Protein AF-A0A3P3T9J9-F1 (afdb_monomer)

Mean predicted aligned error: 10.15 Å

Solvent-accessible surface area (backbone atoms only — not comparable to full-atom values): 4303 Å² total; per-residue (Å²): 122,68,69,61,56,56,48,49,52,52,48,53,52,51,44,53,50,43,54,55,49,41,74,66,43,89,46,70,69,55,33,53,54,37,54,52,52,46,56,50,47,53,54,48,47,52,51,48,30,52,76,70,69,59,57,81,72,81,66,72,83,67,50,70,69,61,55,52,56,68,75,75,112

Sequence (73 aa):
MTSQKYHLDALNIRLSHERSYLAQAKTEKEKEIRKVWIKQIEKEIAREKKILGMEEVEVDAISDDDLLNSLLS

pLDDT: mean 86.4, std 14.42, range [53.78, 98.5]

Organism: NCBI:txid2490856

Foldseek 3Di:
DVVLVVVLVVLVVVLVVLVVVLVVDDDPVSVVVSVVVNVVSVVVNQVSCVVVVNPPPPPPCQDVVNVVVVVVD

Structure (mmCIF, N/CA/C/O backbone):
data_AF-A0A3P3T9J9-F1
#
_entry.id   AF-A0A3P3T9J9-F1
#
loop_
_atom_site.group_PDB
_atom_site.id
_atom_site.type_symbol
_atom_site.label_atom_id
_atom_site.label_alt_id
_atom_site.label_comp_id
_atom_site.label_asym_id
_atom_site.label_entity_id
_atom_site.label_seq_id
_atom_site.pdbx_PDB_ins_code
_atom_site.Cartn_x
_atom_site.Cartn_y
_atom_site.Cartn_z
_atom_site.occupancy
_atom_site.B_iso_or_equiv
_atom_site.auth_seq_id
_atom_site.auth_comp_id
_atom_site.auth_asym_id
_atom_site.auth_atom_id
_atom_site.pdbx_PDB_model_num
ATOM 1 N N . MET A 1 1 ? 22.148 3.435 -11.693 1.00 54.22 1 MET A N 1
ATOM 2 C CA . MET A 1 1 ? 20.933 2.583 -11.659 1.00 54.22 1 MET A CA 1
ATOM 3 C C . MET A 1 1 ? 20.667 1.910 -10.306 1.00 54.22 1 MET A C 1
ATOM 5 O O . MET A 1 1 ? 19.538 1.504 -10.080 1.00 54.22 1 MET A O 1
ATOM 9 N N . THR A 1 2 ? 21.629 1.811 -9.381 1.00 63.00 2 THR A N 1
ATOM 10 C CA . THR A 1 2 ? 21.432 1.183 -8.054 1.00 63.00 2 THR A CA 1
ATOM 11 C C . THR A 1 2 ? 20.487 1.960 -7.127 1.00 63.00 2 THR A C 1
ATOM 13 O O . THR A 1 2 ? 19.646 1.352 -6.478 1.00 63.00 2 THR A O 1
ATOM 16 N N . SER A 1 3 ? 20.554 3.296 -7.114 1.00 76.12 3 SER A N 1
ATOM 17 C CA . SER A 1 3 ? 19.758 4.141 -6.201 1.00 76.12 3 SER A CA 1
ATOM 18 C C . SER A 1 3 ? 18.238 4.008 -6.373 1.00 76.12 3 SER A C 1
ATOM 20 O O . SER A 1 3 ? 17.513 3.976 -5.385 1.00 76.12 3 SER A O 1
ATOM 22 N N . GLN A 1 4 ? 17.752 3.890 -7.612 1.00 78.38 4 GLN A N 1
ATOM 23 C CA . GLN A 1 4 ? 16.315 3.809 -7.904 1.00 78.38 4 GLN A CA 1
ATOM 24 C C . GLN A 1 4 ? 15.699 2.477 -7.442 1.00 78.38 4 GLN A C 1
ATOM 26 O O . GLN A 1 4 ? 14.601 2.456 -6.896 1.00 78.38 4 GLN A O 1
ATOM 31 N N . LYS A 1 5 ? 16.436 1.360 -7.562 1.00 78.81 5 LYS A N 1
ATOM 32 C CA . LYS A 1 5 ? 15.984 0.064 -7.024 1.00 78.81 5 LYS A CA 1
ATOM 33 C C . LYS A 1 5 ? 15.872 0.089 -5.497 1.00 78.81 5 LYS A C 1
ATOM 35 O O . LYS A 1 5 ? 14.843 -0.311 -4.967 1.00 78.81 5 LYS A O 1
ATOM 40 N N . TYR A 1 6 ? 16.867 0.650 -4.804 1.00 88.94 6 TYR A N 1
ATOM 41 C CA . TYR A 1 6 ? 16.791 0.822 -3.347 1.00 88.94 6 TYR A CA 1
ATOM 42 C C . TYR A 1 6 ? 15.639 1.741 -2.921 1.00 88.94 6 TYR A C 1
ATOM 44 O O . TYR A 1 6 ? 15.024 1.509 -1.881 1.00 88.94 6 TYR A O 1
ATOM 52 N N . HIS A 1 7 ? 15.319 2.759 -3.725 1.00 91.44 7 HIS A N 1
ATOM 53 C CA . HIS A 1 7 ? 14.163 3.615 -3.481 1.00 91.44 7 HIS A CA 1
ATOM 54 C C . HIS A 1 7 ? 12.844 2.839 -3.601 1.00 91.44 7 HIS A C 1
ATOM 56 O O . HIS A 1 7 ? 12.017 2.898 -2.690 1.00 91.44 7 HIS A O 1
ATOM 62 N N . LEU A 1 8 ? 12.673 2.052 -4.669 1.00 94.50 8 LEU A N 1
ATOM 63 C CA . LEU A 1 8 ? 11.492 1.207 -4.856 1.00 94.50 8 LEU A CA 1
ATOM 64 C C . LEU A 1 8 ? 11.309 0.215 -3.696 1.00 94.50 8 LEU A C 1
ATOM 66 O O . LEU A 1 8 ? 10.204 0.083 -3.166 1.00 94.50 8 LEU A O 1
ATOM 70 N N . ASP A 1 9 ? 12.384 -0.444 -3.266 1.00 94.88 9 ASP A N 1
ATOM 71 C CA . ASP A 1 9 ? 12.347 -1.386 -2.143 1.00 94.88 9 ASP A CA 1
ATOM 72 C C . ASP A 1 9 ? 11.939 -0.689 -0.838 1.00 94.88 9 ASP A C 1
ATOM 74 O O . ASP A 1 9 ? 11.066 -1.174 -0.113 1.00 94.88 9 ASP A O 1
ATOM 78 N N . ALA A 1 10 ? 12.498 0.495 -0.569 1.00 96.50 10 ALA A N 1
ATOM 79 C CA . ALA A 1 10 ? 12.130 1.297 0.592 1.00 96.50 10 ALA A CA 1
ATOM 80 C C . ALA A 1 10 ? 10.645 1.702 0.569 1.00 96.50 10 ALA A C 1
ATOM 82 O O . ALA A 1 10 ? 9.968 1.625 1.599 1.00 96.50 10 ALA A O 1
ATOM 83 N N . LEU A 1 11 ? 10.111 2.087 -0.596 1.00 97.19 11 LEU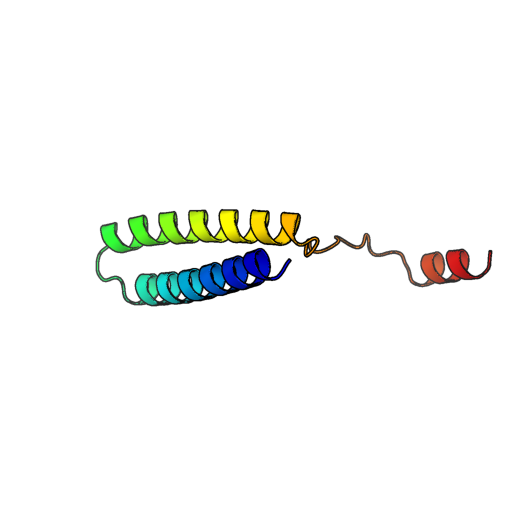 A N 1
ATOM 84 C CA . LEU A 1 11 ? 8.691 2.407 -0.753 1.00 97.19 11 LEU A CA 1
ATOM 85 C C . LEU A 1 11 ? 7.795 1.187 -0.511 1.00 97.19 11 LEU A C 1
ATOM 87 O O . LEU A 1 11 ? 6.776 1.314 0.168 1.00 97.19 11 LEU A O 1
ATOM 91 N N . ASN A 1 12 ? 8.181 0.007 -1.001 1.00 97.19 12 ASN A N 1
ATOM 92 C CA . ASN A 1 12 ? 7.438 -1.235 -0.776 1.00 97.19 12 ASN A CA 1
ATOM 93 C C . ASN A 1 12 ? 7.406 -1.627 0.709 1.00 97.19 12 ASN A C 1
ATOM 95 O O . ASN A 1 12 ? 6.347 -1.988 1.231 1.00 97.19 12 ASN A O 1
ATOM 99 N N . ILE A 1 13 ? 8.534 -1.499 1.415 1.00 98.19 13 ILE A N 1
ATOM 100 C CA . ILE A 1 13 ? 8.598 -1.718 2.869 1.00 98.19 13 ILE A CA 1
ATOM 101 C C . ILE A 1 13 ? 7.668 -0.733 3.586 1.00 98.19 13 ILE A C 1
ATOM 103 O O . ILE A 1 13 ? 6.850 -1.137 4.416 1.00 98.19 13 ILE A O 1
ATOM 107 N N . ARG A 1 14 ? 7.735 0.556 3.227 1.00 97.94 14 ARG A N 1
ATOM 108 C CA . ARG A 1 14 ? 6.884 1.596 3.820 1.00 97.94 14 ARG A CA 1
ATOM 109 C C . ARG A 1 14 ? 5.397 1.316 3.579 1.00 97.94 14 ARG A C 1
ATOM 111 O O . ARG A 1 14 ? 4.600 1.457 4.502 1.00 97.94 14 ARG A O 1
ATOM 118 N N . LEU A 1 15 ? 5.029 0.862 2.379 1.00 98.38 15 LEU A N 1
ATOM 119 C CA . LEU A 1 15 ? 3.659 0.467 2.045 1.00 98.38 15 LEU A CA 1
ATOM 120 C C . LEU A 1 15 ? 3.173 -0.709 2.902 1.00 98.38 15 LEU A C 1
ATOM 122 O O . LEU A 1 15 ? 2.055 -0.673 3.415 1.00 98.38 15 LEU A O 1
ATOM 126 N N . SER A 1 16 ? 4.007 -1.737 3.068 1.00 97.94 16 SER A N 1
ATOM 127 C CA . SER A 1 16 ? 3.694 -2.899 3.908 1.00 97.94 16 SER A CA 1
ATOM 128 C C . SER A 1 16 ? 3.416 -2.486 5.356 1.00 97.94 16 SER A C 1
ATOM 130 O O . SER A 1 16 ? 2.393 -2.863 5.935 1.00 97.94 16 SER A O 1
ATOM 132 N N . HIS A 1 17 ? 4.273 -1.627 5.917 1.00 98.50 17 HIS A N 1
ATOM 133 C CA . HIS A 1 17 ? 4.077 -1.087 7.259 1.00 98.50 17 HIS A CA 1
ATOM 134 C C . HIS A 1 17 ? 2.779 -0.285 7.371 1.00 98.50 17 HIS A C 1
ATOM 136 O O . HIS A 1 17 ? 1.998 -0.542 8.282 1.00 98.50 17 HIS A O 1
ATOM 142 N N . GLU A 1 18 ? 2.491 0.624 6.434 1.00 98.38 18 GLU A N 1
ATOM 143 C CA . GLU A 1 18 ? 1.257 1.417 6.491 1.00 98.38 18 GLU A CA 1
ATOM 144 C C . GLU A 1 18 ? -0.011 0.571 6.379 1.00 98.38 18 GLU A C 1
ATOM 146 O O . GLU A 1 18 ? -0.998 0.849 7.061 1.00 98.38 18 GLU A O 1
ATOM 151 N N . ARG A 1 19 ? 0.011 -0.507 5.589 1.00 98.31 19 ARG A N 1
ATOM 152 C CA . ARG A 1 19 ? -1.099 -1.471 5.536 1.00 98.31 19 ARG A CA 1
ATOM 153 C C . ARG A 1 19 ? -1.285 -2.192 6.870 1.00 98.31 19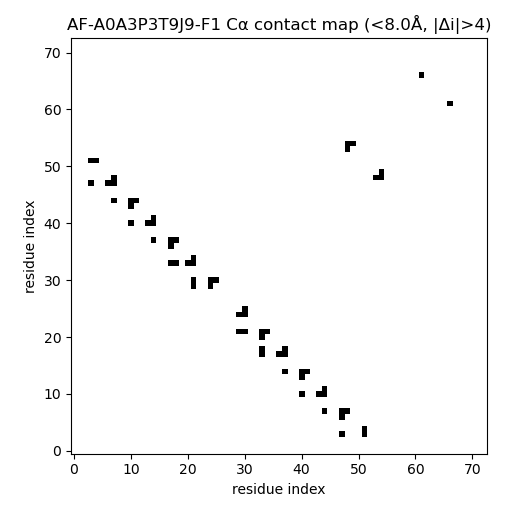 ARG A C 1
ATOM 155 O O . ARG A 1 19 ? -2.414 -2.289 7.349 1.00 98.31 19 ARG A O 1
ATOM 162 N N . SER A 1 20 ? -0.195 -2.638 7.496 1.00 98.19 20 SER A N 1
ATOM 163 C CA . SER A 1 20 ? -0.237 -3.243 8.833 1.00 98.19 20 SER A CA 1
ATOM 164 C C . SER A 1 20 ? -0.776 -2.260 9.872 1.00 98.19 20 SER A C 1
ATOM 166 O O . SER A 1 20 ? -1.668 -2.586 10.656 1.00 98.19 20 SER A O 1
ATOM 168 N N . TYR A 1 21 ? -0.313 -1.013 9.834 1.00 98.00 21 TYR A N 1
ATOM 169 C CA . TYR A 1 21 ? -0.786 0.003 10.754 1.00 98.00 21 TYR A CA 1
ATOM 170 C C . TYR A 1 21 ? -2.246 0.397 10.518 1.00 98.00 21 TYR A C 1
ATOM 172 O O . TYR A 1 21 ? -2.950 0.693 11.479 1.00 98.00 21 TYR A O 1
ATOM 180 N N . LEU A 1 22 ? -2.722 0.397 9.268 1.00 98.19 22 LEU A N 1
ATOM 181 C CA . LEU A 1 22 ? -4.136 0.606 8.959 1.00 98.19 22 LEU A CA 1
ATOM 182 C C . LEU A 1 22 ? -4.994 -0.518 9.548 1.00 98.19 22 LEU A C 1
ATOM 184 O O . LEU A 1 22 ? -6.045 -0.234 10.118 1.00 98.19 22 LEU A O 1
ATOM 188 N N . ALA A 1 23 ? -4.538 -1.769 9.457 1.00 97.75 23 ALA A N 1
ATOM 189 C CA . ALA A 1 23 ? -5.233 -2.913 10.045 1.00 97.75 23 ALA A CA 1
ATOM 190 C C . ALA A 1 23 ? -5.312 -2.831 11.581 1.00 97.75 23 ALA A C 1
ATOM 192 O O . ALA A 1 23 ? -6.287 -3.282 12.176 1.00 97.75 23 ALA A O 1
ATOM 193 N N . GLN A 1 24 ? -4.307 -2.225 12.219 1.00 97.94 24 GLN A N 1
ATOM 194 C CA . GLN A 1 24 ? -4.238 -2.049 13.673 1.00 97.94 24 GLN A CA 1
ATOM 195 C C . GLN A 1 24 ? -4.850 -0.727 14.174 1.00 97.94 24 GLN A C 1
ATOM 197 O O . GLN A 1 24 ? -4.954 -0.522 15.386 1.00 97.94 24 GLN A O 1
ATOM 202 N N . ALA A 1 25 ? -5.231 0.188 13.277 1.00 97.75 25 ALA A N 1
ATOM 203 C CA . ALA A 1 25 ? -5.731 1.511 13.639 1.00 97.75 25 ALA A CA 1
ATOM 204 C C . ALA A 1 25 ? -7.067 1.419 14.392 1.00 97.75 25 ALA A C 1
ATOM 206 O O . ALA A 1 25 ? -8.008 0.752 13.956 1.00 97.75 25 ALA A O 1
ATOM 207 N N . LYS A 1 26 ? -7.158 2.128 15.523 1.00 97.19 26 LYS A N 1
ATOM 208 C CA . LYS A 1 26 ? -8.295 2.019 16.450 1.00 97.19 26 LYS A CA 1
ATOM 209 C C . LYS A 1 26 ? -9.350 3.085 16.201 1.00 97.19 26 LYS A C 1
ATOM 211 O O . LYS A 1 26 ? -10.520 2.864 16.499 1.00 97.19 26 LYS A O 1
ATOM 216 N N . THR A 1 27 ? -8.949 4.227 15.650 1.00 98.38 27 THR A N 1
ATOM 217 C CA . THR A 1 27 ? -9.849 5.354 15.388 1.00 98.38 27 THR A CA 1
ATOM 218 C C . THR A 1 27 ? -10.072 5.562 13.893 1.00 98.38 27 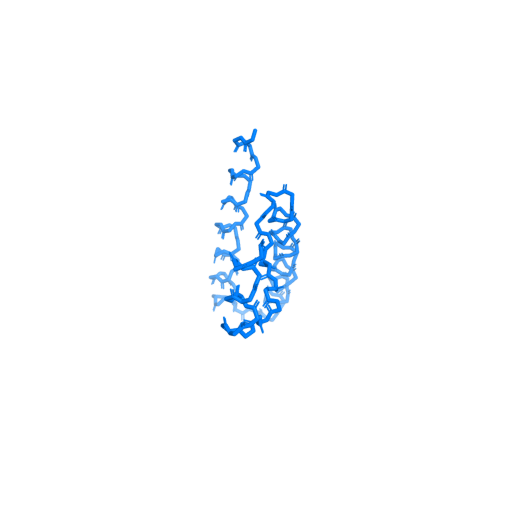THR A C 1
ATOM 220 O O . THR A 1 27 ? -9.194 5.288 13.074 1.00 98.38 27 THR A O 1
ATOM 223 N N . GLU A 1 28 ? -11.239 6.091 13.521 1.00 97.12 28 GLU A N 1
ATOM 224 C CA . GLU A 1 28 ? -11.530 6.408 12.115 1.00 97.12 28 GLU A CA 1
ATOM 225 C C . GLU A 1 28 ? -10.585 7.475 11.561 1.00 97.12 28 GLU A C 1
ATOM 227 O O . GLU A 1 28 ? -10.076 7.327 10.454 1.00 97.12 28 GLU A O 1
ATOM 232 N N . LYS A 1 29 ? -10.227 8.476 12.371 1.00 97.31 29 LYS A N 1
ATOM 233 C CA . LYS A 1 29 ? -9.259 9.507 11.982 1.00 97.31 29 LYS A CA 1
ATOM 234 C C . LYS A 1 29 ? -7.883 8.923 11.637 1.00 97.31 29 LYS A C 1
ATOM 236 O O . LYS A 1 29 ? -7.270 9.323 10.650 1.00 97.31 29 LYS A O 1
ATOM 241 N N . GLU A 1 30 ? -7.387 7.966 12.422 1.00 97.38 30 GLU A N 1
ATOM 242 C CA . GLU A 1 30 ? -6.130 7.271 12.107 1.00 97.38 30 GLU A CA 1
ATOM 243 C C . GLU A 1 30 ? -6.249 6.467 10.811 1.00 97.38 30 GLU A C 1
ATOM 245 O O . GLU A 1 30 ? -5.352 6.522 9.968 1.00 97.38 30 GLU A O 1
ATOM 250 N N . LYS A 1 31 ? -7.362 5.747 10.620 1.00 97.62 31 LYS A N 1
ATOM 251 C CA . LYS A 1 31 ? -7.604 4.980 9.392 1.00 97.62 31 LYS A CA 1
ATOM 252 C C . LYS A 1 31 ? -7.641 5.884 8.163 1.00 97.62 31 LYS A C 1
ATOM 254 O O . LYS A 1 31 ? -7.074 5.528 7.133 1.00 97.62 31 LYS A O 1
ATOM 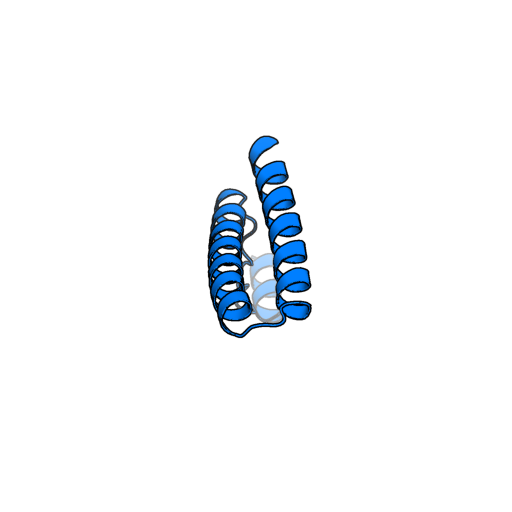259 N N . GLU A 1 32 ? -8.292 7.039 8.256 1.00 97.88 32 GLU A N 1
ATOM 260 C CA . GLU A 1 32 ? -8.368 8.024 7.177 1.00 97.88 32 GLU A CA 1
ATOM 261 C C . GLU A 1 32 ? -6.981 8.518 6.769 1.00 97.88 32 GLU A C 1
ATOM 263 O O . GLU A 1 32 ? -6.624 8.429 5.593 1.00 97.88 32 GLU A O 1
ATOM 268 N N . ILE A 1 33 ? -6.168 8.958 7.733 1.00 97.62 33 ILE A N 1
ATOM 269 C CA . ILE A 1 33 ? -4.808 9.448 7.468 1.00 97.62 33 ILE A CA 1
ATOM 270 C C . ILE A 1 33 ? -3.959 8.353 6.815 1.00 97.62 33 ILE A C 1
ATOM 272 O O . ILE A 1 33 ? -3.326 8.590 5.784 1.00 97.62 33 ILE A O 1
ATOM 276 N N . ARG A 1 34 ? -4.002 7.126 7.347 1.00 97.62 34 ARG A N 1
ATOM 277 C CA . ARG A 1 34 ? -3.245 6.000 6.783 1.00 97.62 34 ARG A CA 1
ATOM 278 C C . ARG A 1 34 ? -3.688 5.646 5.369 1.00 97.62 34 ARG A C 1
ATOM 280 O O . ARG A 1 34 ? -2.841 5.406 4.515 1.00 97.62 34 ARG A O 1
ATOM 287 N N . LYS A 1 35 ? -4.993 5.680 5.072 1.00 96.94 35 LYS A N 1
ATOM 288 C CA . LYS A 1 35 ? -5.505 5.494 3.701 1.00 96.94 35 LYS A CA 1
ATOM 289 C C . LYS A 1 35 ? -4.951 6.548 2.739 1.00 96.94 35 LYS A C 1
ATOM 291 O O . LYS A 1 35 ? -4.652 6.213 1.594 1.00 96.94 35 LYS A O 1
ATOM 296 N N . VAL A 1 36 ? -4.802 7.803 3.175 1.00 97.81 36 VAL A N 1
ATOM 297 C CA . VAL A 1 36 ? -4.172 8.849 2.349 1.00 97.81 36 VAL A CA 1
ATOM 298 C C . VAL A 1 36 ? -2.704 8.517 2.083 1.00 97.81 36 VAL A C 1
ATOM 300 O O . VAL A 1 36 ? -2.283 8.559 0.927 1.00 97.81 36 VAL A O 1
ATOM 303 N N . TRP A 1 37 ? -1.945 8.131 3.110 1.00 97.69 37 TRP A N 1
ATOM 304 C CA . TRP A 1 37 ? -0.531 7.774 2.956 1.00 97.69 37 TRP A CA 1
ATOM 305 C C . TRP A 1 37 ? -0.325 6.559 2.056 1.00 97.69 37 TRP A C 1
ATOM 307 O O . TRP A 1 37 ? 0.513 6.612 1.160 1.00 97.69 37 TRP A O 1
ATOM 317 N N . ILE A 1 38 ? -1.137 5.510 2.212 1.00 98.19 38 ILE A N 1
ATOM 318 C CA . ILE A 1 38 ? -1.124 4.337 1.327 1.00 98.19 38 ILE A CA 1
ATOM 319 C C . ILE A 1 38 ? -1.309 4.773 -0.129 1.00 98.19 38 ILE A C 1
ATOM 321 O O . ILE A 1 38 ? -0.468 4.457 -0.967 1.00 98.19 38 ILE A O 1
ATOM 325 N N . LYS A 1 39 ? -2.335 5.584 -0.423 1.00 97.12 39 LYS A N 1
ATOM 326 C CA . LYS A 1 39 ? -2.584 6.083 -1.786 1.00 97.12 39 LYS A CA 1
ATOM 327 C C . LYS A 1 39 ? -1.417 6.901 -2.341 1.00 97.12 39 LYS A C 1
ATOM 329 O O . LYS A 1 39 ? -1.151 6.858 -3.540 1.00 97.12 39 LYS A O 1
ATOM 334 N N . GLN A 1 40 ? -0.746 7.689 -1.504 1.00 96.81 40 GLN A N 1
ATOM 335 C CA . GLN A 1 40 ? 0.419 8.468 -1.926 1.00 96.81 40 GLN A CA 1
ATOM 336 C C . GLN A 1 40 ? 1.619 7.567 -2.236 1.00 96.81 40 GLN A C 1
ATOM 338 O O . GLN A 1 40 ? 2.235 7.738 -3.286 1.00 96.81 40 GLN A O 1
ATOM 343 N N . ILE A 1 41 ? 1.905 6.588 -1.372 1.00 97.56 41 ILE A N 1
ATOM 344 C CA . ILE A 1 41 ? 2.998 5.626 -1.561 1.00 97.56 41 ILE A CA 1
ATOM 345 C C . ILE A 1 41 ? 2.755 4.776 -2.812 1.00 97.56 41 ILE A C 1
ATOM 347 O O . ILE A 1 41 ? 3.667 4.599 -3.610 1.00 97.56 41 ILE A O 1
ATOM 351 N N . GLU A 1 42 ? 1.528 4.305 -3.039 1.00 97.12 42 GLU A N 1
ATOM 352 C CA . GLU A 1 42 ? 1.174 3.530 -4.236 1.00 97.12 42 GLU A CA 1
ATOM 353 C C . GLU A 1 42 ? 1.387 4.336 -5.526 1.00 97.12 42 GLU A C 1
ATOM 355 O O . GLU A 1 42 ? 1.963 3.825 -6.487 1.00 97.12 42 GLU A O 1
ATOM 360 N N . LYS A 1 43 ? 1.013 5.625 -5.539 1.00 95.50 43 LYS A N 1
ATOM 361 C CA . LYS A 1 43 ? 1.313 6.525 -6.669 1.00 95.50 43 LYS A CA 1
ATOM 362 C C . LYS A 1 43 ? 2.815 6.715 -6.879 1.00 95.50 43 LYS A C 1
ATOM 364 O O . LYS A 1 43 ? 3.265 6.836 -8.016 1.00 95.50 43 LYS A O 1
ATOM 369 N N . GLU A 1 44 ? 3.586 6.784 -5.801 1.00 95.06 44 GLU A N 1
ATOM 370 C CA . GLU A 1 44 ? 5.039 6.928 -5.861 1.00 95.06 44 GLU A CA 1
ATOM 371 C C . GLU A 1 44 ? 5.709 5.667 -6.415 1.00 95.06 44 GLU A C 1
ATOM 373 O O . GLU A 1 44 ? 6.495 5.771 -7.352 1.00 95.06 44 GLU A O 1
ATOM 378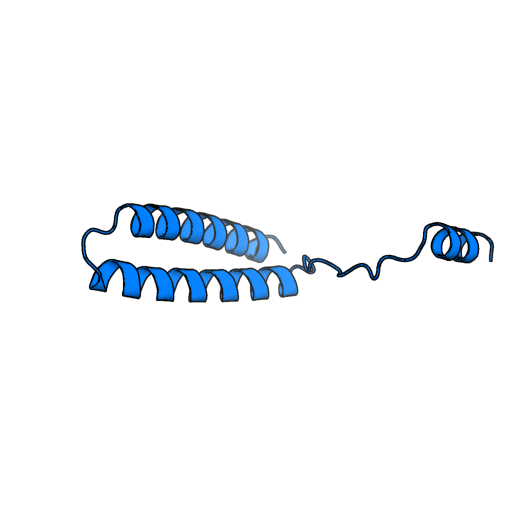 N N . ILE A 1 45 ? 5.305 4.487 -5.934 1.00 94.94 45 ILE A N 1
ATOM 379 C CA . ILE A 1 45 ? 5.734 3.181 -6.4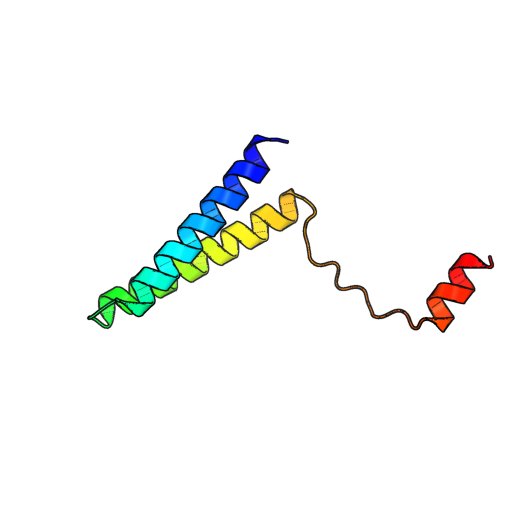53 1.00 94.94 45 ILE A CA 1
ATOM 380 C C . ILE A 1 45 ? 5.413 3.060 -7.937 1.00 94.94 45 ILE A C 1
ATOM 382 O O . ILE A 1 45 ? 6.265 2.625 -8.706 1.00 94.94 45 ILE A O 1
ATOM 386 N N . ALA A 1 46 ? 4.208 3.460 -8.355 1.00 92.56 46 ALA A N 1
ATOM 387 C CA . ALA A 1 46 ? 3.834 3.431 -9.762 1.00 92.56 46 ALA A CA 1
ATOM 388 C C . ALA A 1 46 ? 4.813 4.261 -10.601 1.00 92.56 46 ALA A C 1
ATOM 390 O O . ALA A 1 46 ? 5.366 3.741 -11.562 1.00 92.56 46 ALA A O 1
ATOM 391 N N . ARG A 1 47 ? 5.100 5.511 -10.207 1.00 91.12 47 ARG A N 1
ATOM 392 C CA . ARG A 1 47 ? 6.081 6.366 -10.903 1.00 91.12 47 ARG A CA 1
ATOM 393 C C . ARG A 1 47 ? 7.482 5.761 -10.921 1.00 91.12 47 ARG A C 1
ATOM 395 O O . ARG A 1 47 ? 8.129 5.794 -11.960 1.00 91.12 47 ARG A O 1
ATOM 402 N N . GLU A 1 48 ? 7.931 5.204 -9.802 1.00 91.81 48 GLU A N 1
ATOM 403 C CA . GLU A 1 48 ? 9.250 4.579 -9.698 1.00 91.81 48 GLU A CA 1
ATOM 404 C C . GLU A 1 48 ? 9.364 3.364 -10.629 1.00 91.81 48 GLU A C 1
ATOM 406 O O . GLU A 1 48 ? 10.345 3.231 -11.358 1.00 91.81 48 GLU A O 1
ATOM 411 N N . LYS A 1 49 ? 8.317 2.531 -10.704 1.00 90.31 49 LYS A N 1
ATOM 412 C CA . LYS A 1 49 ? 8.232 1.435 -11.678 1.00 90.31 49 LYS A CA 1
ATOM 413 C C . LYS A 1 49 ? 8.307 1.945 -13.120 1.00 90.31 49 LYS A C 1
ATOM 415 O O . LYS A 1 49 ? 9.039 1.347 -13.903 1.00 90.31 49 LYS A O 1
ATOM 420 N N . LYS A 1 50 ? 7.641 3.062 -13.460 1.00 88.62 50 LYS A N 1
ATOM 421 C CA . LYS A 1 50 ? 7.765 3.683 -14.797 1.00 88.62 50 LYS A CA 1
ATOM 422 C C . LYS A 1 50 ? 9.203 4.089 -15.106 1.00 88.62 50 LYS A C 1
ATOM 424 O O . LYS A 1 50 ? 9.722 3.761 -16.165 1.00 88.62 50 LYS A O 1
ATOM 429 N N . ILE A 1 51 ? 9.862 4.765 -14.164 1.00 87.50 51 ILE A N 1
ATOM 430 C CA . ILE A 1 51 ? 11.257 5.216 -14.310 1.00 87.50 51 ILE A CA 1
ATOM 431 C C . ILE A 1 51 ? 12.203 4.025 -14.510 1.00 87.50 51 ILE A C 1
ATOM 433 O O . ILE A 1 51 ? 13.155 4.108 -15.282 1.00 87.50 51 ILE A O 1
ATOM 437 N N . LEU A 1 52 ? 11.936 2.911 -13.828 1.00 87.38 52 LE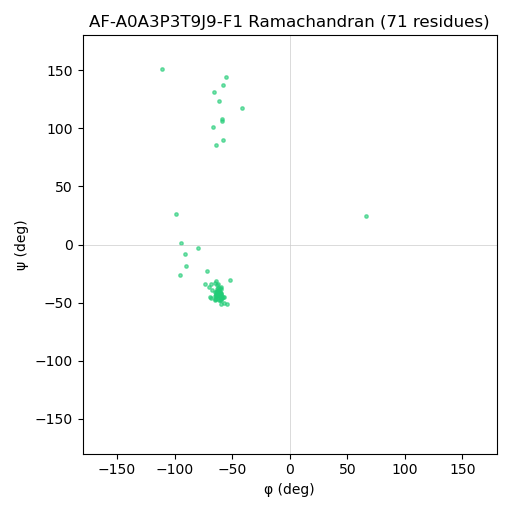U A N 1
ATOM 438 C CA . LEU A 1 52 ? 12.717 1.681 -13.929 1.00 87.38 52 LEU A CA 1
ATOM 439 C C . LEU A 1 52 ? 12.380 0.826 -15.162 1.00 87.38 52 LEU A C 1
ATOM 441 O O . LEU A 1 52 ? 13.024 -0.204 -15.353 1.00 87.38 52 LEU A O 1
ATOM 445 N N . GLY A 1 53 ? 11.396 1.217 -15.980 1.00 87.00 53 GLY A N 1
ATOM 446 C CA . GLY A 1 53 ? 10.924 0.414 -17.112 1.00 87.00 53 GLY A CA 1
ATOM 447 C C . GLY A 1 53 ? 10.236 -0.888 -16.688 1.00 87.00 53 GLY A C 1
ATOM 448 O O . GLY A 1 53 ? 10.223 -1.853 -17.441 1.00 87.00 53 GLY A O 1
ATOM 449 N N . MET A 1 54 ? 9.702 -0.931 -15.465 1.00 80.75 54 MET A N 1
ATOM 450 C CA . MET A 1 54 ? 8.975 -2.065 -14.883 1.00 80.75 54 MET A CA 1
ATOM 451 C C . MET A 1 54 ? 7.456 -1.874 -14.973 1.00 80.75 54 MET A C 1
ATOM 453 O O . MET A 1 54 ? 6.720 -2.351 -14.105 1.00 80.75 54 MET A O 1
ATOM 457 N N . GLU A 1 55 ? 6.976 -1.108 -15.955 1.00 71.50 55 GLU A N 1
ATOM 458 C CA . GLU A 1 55 ? 5.545 -1.093 -16.246 1.00 71.50 55 GLU A CA 1
ATOM 459 C C . GLU A 1 55 ? 5.107 -2.521 -16.578 1.00 71.50 55 GLU A C 1
ATOM 461 O O . GLU A 1 55 ? 5.815 -3.252 -17.274 1.00 71.50 55 GLU A O 1
ATOM 466 N N . GLU A 1 56 ? 3.956 -2.928 -16.044 1.00 60.75 56 GLU A N 1
ATOM 467 C CA . GLU A 1 56 ? 3.230 -4.038 -16.644 1.00 60.75 56 GLU A CA 1
ATOM 468 C C . GLU A 1 56 ? 2.957 -3.588 -18.074 1.00 60.75 56 GLU A C 1
ATOM 470 O O . GLU A 1 56 ? 2.184 -2.659 -18.305 1.00 60.75 56 GLU A O 1
ATOM 475 N N . VAL A 1 57 ? 3.688 -4.171 -19.022 1.00 54.19 57 VAL A N 1
ATOM 476 C CA . VAL A 1 57 ? 3.279 -4.125 -20.413 1.00 54.19 57 VAL A CA 1
ATOM 477 C C . VAL A 1 57 ? 1.913 -4.790 -20.381 1.00 54.19 57 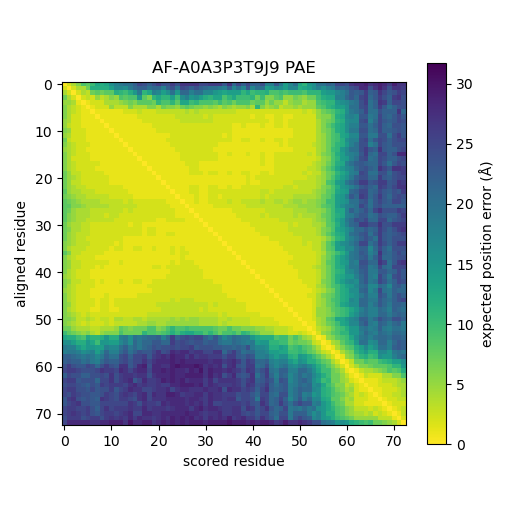VAL A C 1
ATOM 479 O O . VAL A 1 57 ? 1.825 -5.989 -20.113 1.00 54.19 57 VAL A O 1
ATOM 482 N N . GLU A 1 58 ? 0.847 -4.009 -20.561 1.00 54.09 58 GLU A N 1
ATOM 483 C CA . GLU A 1 58 ? -0.389 -4.560 -21.093 1.00 54.09 58 GLU A CA 1
ATOM 484 C C . GLU A 1 58 ? 0.020 -5.142 -22.442 1.00 54.09 58 GLU A C 1
ATOM 486 O O . GLU A 1 58 ? 0.123 -4.449 -23.450 1.00 54.09 58 GLU A O 1
ATOM 491 N N . VAL A 1 59 ? 0.425 -6.411 -22.417 1.00 53.78 59 VAL A N 1
ATOM 492 C CA . VAL A 1 59 ? 0.544 -7.200 -23.621 1.00 53.78 59 VAL A CA 1
ATOM 493 C C . VAL A 1 59 ? -0.904 -7.310 -24.046 1.00 53.78 59 VAL A C 1
ATOM 495 O O . VAL A 1 59 ? -1.669 -8.058 -23.432 1.00 53.78 59 VAL A O 1
ATOM 498 N N . ASP A 1 60 ? -1.304 -6.499 -25.028 1.00 55.53 60 ASP A N 1
ATOM 499 C CA . ASP A 1 60 ? -2.436 -6.856 -25.870 1.00 55.53 60 ASP A CA 1
ATOM 500 C C . ASP A 1 60 ? -2.246 -8.341 -26.148 1.00 55.53 60 ASP A C 1
ATOM 502 O O . ASP A 1 60 ? -1.173 -8.740 -26.615 1.00 55.53 60 ASP A O 1
ATOM 506 N N . ALA A 1 61 ? -3.196 -9.161 -25.701 1.00 59.84 61 ALA A N 1
ATOM 507 C CA . ALA A 1 61 ? -3.105 -10.601 -25.827 1.00 59.84 61 ALA A CA 1
ATOM 508 C C . ALA A 1 61 ? -3.105 -10.920 -27.323 1.00 59.84 61 ALA A C 1
ATOM 510 O O . ALA A 1 61 ? -4.157 -11.114 -27.928 1.00 59.84 61 ALA A O 1
ATOM 511 N N . ILE A 1 62 ? -1.923 -10.886 -27.934 1.00 61.81 62 ILE A N 1
ATOM 512 C CA . ILE A 1 62 ? -1.708 -11.355 -29.283 1.00 61.81 62 ILE A CA 1
ATOM 513 C C . ILE A 1 62 ? -2.068 -12.833 -29.237 1.00 61.81 62 ILE A C 1
ATOM 515 O O . ILE A 1 62 ? -1.578 -13.571 -28.379 1.00 61.81 62 ILE A O 1
ATOM 519 N N . SER A 1 63 ? -3.010 -13.240 -30.085 1.00 76.50 63 SER A N 1
ATOM 520 C CA . SER A 1 63 ? -3.329 -14.656 -30.227 1.00 76.50 63 SER A CA 1
ATOM 521 C C . SER A 1 63 ? -2.040 -15.400 -30.575 1.00 76.50 63 SER A C 1
ATOM 523 O O . SER A 1 63 ? -1.215 -14.872 -31.326 1.00 76.50 63 SER A O 1
ATOM 525 N N . ASP A 1 64 ? -1.863 -16.620 -30.072 1.00 72.25 64 ASP A N 1
ATOM 526 C CA . ASP A 1 64 ? -0.695 -17.449 -30.398 1.00 72.25 64 ASP A CA 1
ATOM 527 C C . ASP A 1 64 ? -0.502 -17.574 -31.926 1.00 72.25 64 ASP A C 1
ATOM 529 O O . ASP A 1 64 ? 0.629 -17.610 -32.413 1.00 72.25 64 ASP A O 1
ATOM 533 N N . ASP A 1 65 ? -1.599 -17.536 -32.691 1.00 77.94 65 ASP A N 1
ATOM 534 C CA . ASP A 1 65 ? -1.599 -17.527 -34.159 1.00 77.94 65 ASP A CA 1
ATOM 535 C C . ASP A 1 65 ? -0.960 -16.258 -34.759 1.00 77.94 65 ASP A C 1
ATOM 537 O O . ASP A 1 65 ? -0.197 -16.332 -35.727 1.00 77.94 65 ASP A O 1
ATOM 541 N N . ASP A 1 66 ? -1.228 -15.090 -34.175 1.00 75.06 66 ASP A N 1
ATOM 542 C CA . ASP A 1 66 ? -0.663 -13.811 -34.617 1.00 75.06 66 ASP A CA 1
ATOM 543 C C . ASP A 1 66 ? 0.822 -13.703 -34.227 1.00 75.06 66 ASP A C 1
ATOM 545 O O . ASP A 1 66 ? 1.636 -13.174 -34.990 1.00 75.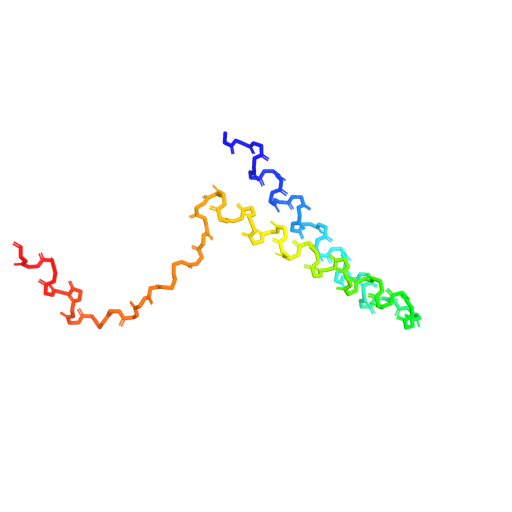06 66 ASP A O 1
ATOM 549 N N . LEU A 1 67 ? 1.207 -14.284 -33.082 1.00 75.44 67 LEU A N 1
ATOM 550 C CA . LEU A 1 67 ? 2.608 -14.410 -32.678 1.00 75.44 67 LEU A CA 1
ATOM 551 C C . LEU A 1 67 ? 3.388 -15.317 -33.643 1.00 75.44 67 LEU A C 1
ATOM 553 O O . LEU A 1 67 ? 4.469 -14.935 -34.098 1.00 75.44 67 LEU A O 1
ATOM 557 N N . LEU A 1 68 ? 2.845 -16.488 -33.994 1.00 80.06 68 LEU A N 1
ATOM 558 C CA . LEU A 1 68 ? 3.489 -17.430 -34.916 1.00 80.06 68 LEU A CA 1
ATOM 559 C C . LEU A 1 68 ? 3.685 -16.833 -36.315 1.00 80.06 68 LEU A C 1
ATOM 561 O O . LEU A 1 68 ? 4.754 -17.000 -36.904 1.00 80.06 68 LEU A O 1
ATOM 565 N N . ASN A 1 69 ? 2.705 -16.082 -36.821 1.00 80.06 69 ASN A N 1
ATOM 566 C CA . ASN A 1 69 ? 2.821 -15.413 -38.118 1.00 80.06 69 ASN A CA 1
ATOM 567 C C . ASN A 1 69 ? 3.920 -14.338 -38.144 1.00 80.06 69 ASN A C 1
ATOM 569 O O . ASN A 1 69 ? 4.568 -14.165 -39.174 1.00 80.06 69 ASN A O 1
ATOM 573 N N . SER A 1 70 ? 4.174 -13.650 -37.025 1.00 69.81 70 SER A N 1
ATOM 574 C CA . SER A 1 70 ? 5.225 -12.620 -36.933 1.00 69.81 70 SER A CA 1
ATOM 575 C C . SER A 1 70 ? 6.657 -13.176 -36.943 1.00 69.81 70 SER A C 1
ATOM 577 O O . SER A 1 70 ? 7.592 -12.461 -37.291 1.00 69.81 70 SER A O 1
ATOM 579 N N . LEU A 1 71 ? 6.839 -14.448 -36.569 1.00 71.12 71 LEU A N 1
ATOM 580 C CA . LEU A 1 71 ? 8.144 -15.122 -36.511 1.00 71.12 71 LEU A CA 1
ATOM 581 C C . LEU A 1 71 ? 8.522 -15.826 -37.820 1.00 71.12 71 LEU A C 1
ATOM 583 O O . LEU A 1 71 ? 9.685 -16.174 -38.015 1.00 71.12 71 LEU A O 1
ATOM 587 N N . LEU A 1 72 ? 7.537 -16.083 -38.682 1.00 76.50 72 LEU A N 1
ATOM 588 C CA . LEU A 1 72 ? 7.708 -16.790 -39.954 1.00 76.50 72 LEU A CA 1
ATOM 589 C C . LEU A 1 72 ? 7.911 -15.845 -41.155 1.00 76.50 72 LEU A C 1
ATOM 591 O O . LEU A 1 72 ? 8.052 -16.336 -42.277 1.00 76.50 72 LEU A O 1
ATOM 595 N N . SER A 1 73 ? 7.939 -14.524 -40.931 1.00 54.62 73 SER A N 1
ATOM 596 C CA . SER A 1 73 ? 8.323 -13.500 -41.920 1.00 54.62 73 SER A CA 1
ATOM 597 C C . SER A 1 73 ? 9.801 -13.142 -41.829 1.00 54.62 73 SER A C 1
ATOM 599 O O . SER A 1 73 ? 10.436 -12.995 -42.895 1.00 54.62 73 SER A O 1
#

Secondary structure (DSSP, 8-state):
-HHHHHHHHHHHHHHHHHHHHHHH--SHHHHHHHHHHHHHHHHHHHHHHHHTT----------HHHHHHHH--

Nearest PDB structures (foldseek):
  7s5k-assembly1_F  TM=8.706E-01  e=2.202E+00  Myxococcus xanthus
  3na7-assembly1_A  TM=6.703E-01  e=4.449E+00  Helicobacter pylori NCTC 11638
  3k6c-assembly1_J  TM=7.435E-01  e=6.530E+00  Nitrosomonas europaea

Radius of gyration: 18.98 Å; Cα contacts (8 Å, |Δi|>4): 32; chains: 1; bounding box: 33×27×58 Å